Protein AF-I6PBZ7-F1 (afdb_monomer)

pLDDT: mean 97.17, std 2.47, range [79.06, 98.62]

Secondary structure (DSSP, 8-state):
-BPPHHHHHHHHHTHHHHHH-HHHHHHHSGGG----TT-B---HHHHHHHHHHHHH-THHHHSSHHHHHHHHHHHH-

Sequence (77 aa):
FIVAPCLALHIAQSMQKIKNDPGLREVFAPNGKLLQAGDKCYNVKLAQSLEAVADQGPQAFYNGTVGEKLVKDAREA

Radius of gyration: 14.62 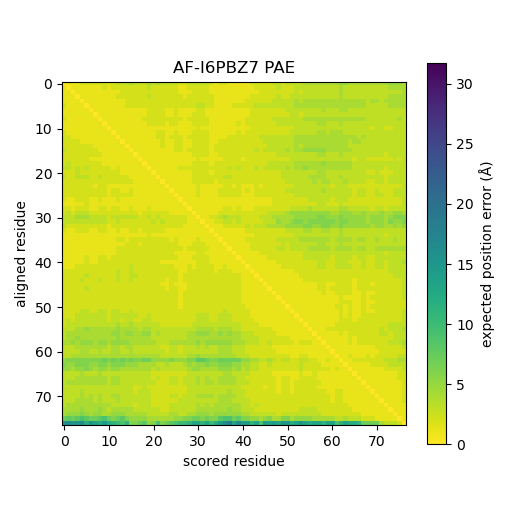Å; Cα contacts (8 Å, |Δi|>4): 72; chains: 1; bounding box: 36×20×35 Å

InterPro domains:
  IPR000101 Gamma-glutamyltranspeptidase [PTHR11686] (1-76)
  IPR029055 Nucleophile aminohydrolases, N-terminal [SSF56235] (1-76)

Solvent-accessible surface area (backbone atoms only — not comparable to full-atom values): 4304 Å² total; per-residue (Å²): 88,70,34,46,65,72,56,22,51,52,48,59,76,37,42,69,62,30,72,73,33,70,71,47,20,61,46,49,20,53,96,80,42,69,55,44,57,71,37,78,48,62,57,66,70,60,49,52,51,50,48,44,32,70,77,54,36,73,49,23,46,77,76,27,72,54,27,55,50,50,56,50,54,66,70,75,104

Structure (mmCIF, N/CA/C/O backbone):
data_AF-I6PBZ7-F1
#
_entry.id   AF-I6PBZ7-F1
#
loop_
_atom_site.group_PDB
_atom_site.id
_atom_site.type_symbol
_atom_site.label_atom_id
_atom_site.label_alt_id
_atom_site.label_comp_id
_atom_site.label_asym_id
_atom_site.label_entity_id
_atom_site.label_seq_id
_atom_site.pdbx_PDB_ins_code
_atom_site.Cartn_x
_atom_site.Cartn_y
_atom_site.Cartn_z
_atom_site.occupancy
_atom_site.B_iso_or_equiv
_atom_site.auth_seq_id
_atom_site.auth_comp_id
_atom_site.auth_asym_id
_atom_site.auth_atom_id
_atom_site.pdbx_PDB_model_num
ATOM 1 N N . PHE A 1 1 ? -1.012 -2.485 -8.439 1.00 95.94 1 PHE A N 1
ATOM 2 C CA . PHE A 1 1 ? -0.858 -1.474 -9.512 1.00 95.94 1 PHE A CA 1
ATOM 3 C C . PHE A 1 1 ? 0.370 -1.811 -10.355 1.00 95.94 1 PHE A C 1
ATOM 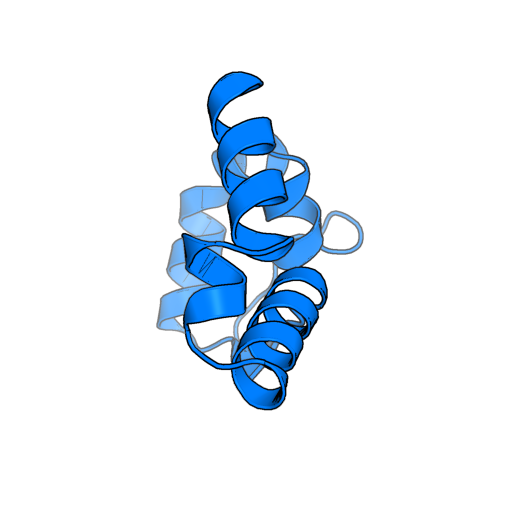5 O O . PHE A 1 1 ? 1.167 -2.633 -9.915 1.00 95.94 1 PHE A O 1
ATOM 12 N N . ILE A 1 2 ? 0.516 -1.227 -11.549 1.00 98.50 2 ILE A N 1
ATOM 13 C CA . ILE A 1 2 ? 1.738 -1.379 -12.357 1.00 98.50 2 ILE A CA 1
ATOM 14 C C . ILE A 1 2 ? 2.779 -0.372 -11.877 1.00 98.50 2 ILE A C 1
ATOM 16 O O . ILE A 1 2 ? 2.471 0.810 -11.723 1.00 98.50 2 ILE A O 1
ATOM 20 N N . VAL A 1 3 ? 3.994 -0.839 -11.607 1.00 98.56 3 VAL A N 1
ATOM 21 C CA . VAL A 1 3 ? 5.089 0.011 -11.138 1.00 98.56 3 VAL A CA 1
ATOM 22 C C . VAL A 1 3 ? 5.525 0.938 -12.273 1.00 98.56 3 VAL A C 1
ATOM 24 O O . VAL A 1 3 ? 5.998 0.493 -13.318 1.00 98.56 3 VAL A O 1
ATOM 27 N N . ALA A 1 4 ? 5.362 2.244 -12.061 1.00 98.56 4 ALA A N 1
ATOM 28 C CA . ALA A 1 4 ? 5.814 3.271 -12.992 1.00 98.56 4 ALA A CA 1
ATOM 29 C C . ALA A 1 4 ? 7.347 3.455 -12.929 1.00 98.56 4 ALA A C 1
ATOM 31 O O . ALA A 1 4 ? 7.939 3.219 -11.871 1.00 98.56 4 ALA A O 1
ATOM 32 N N . PRO A 1 5 ? 8.002 3.956 -13.999 1.00 98.62 5 PRO A N 1
ATOM 33 C CA . PRO A 1 5 ? 9.458 4.134 -14.036 1.00 98.62 5 PRO A CA 1
ATOM 34 C C . PRO A 1 5 ? 10.028 4.954 -12.872 1.00 98.62 5 PRO A C 1
ATOM 36 O O . PRO A 1 5 ? 11.032 4.570 -12.276 1.00 98.62 5 PRO A O 1
ATOM 39 N N . CYS A 1 6 ? 9.352 6.044 -12.493 1.00 98.12 6 CYS A N 1
ATOM 40 C CA . CYS A 1 6 ? 9.773 6.874 -11.365 1.00 98.12 6 CYS A CA 1
ATOM 41 C C . CYS A 1 6 ? 9.772 6.084 -10.044 1.00 98.12 6 CYS A C 1
ATOM 43 O O . CYS A 1 6 ? 10.723 6.167 -9.271 1.00 98.12 6 CYS A O 1
ATOM 45 N N . LEU A 1 7 ? 8.753 5.256 -9.796 1.00 98.31 7 LEU A N 1
ATOM 46 C CA . LEU A 1 7 ? 8.693 4.433 -8.588 1.00 98.31 7 LEU A CA 1
ATOM 47 C C . LEU A 1 7 ? 9.758 3.328 -8.597 1.00 98.31 7 LEU A C 1
ATOM 49 O O . LEU A 1 7 ? 10.400 3.106 -7.575 1.00 98.31 7 LEU A O 1
ATOM 53 N N . ALA A 1 8 ? 9.987 2.674 -9.740 1.00 98.62 8 ALA A N 1
ATOM 54 C CA . ALA A 1 8 ? 11.040 1.665 -9.872 1.00 98.62 8 ALA A CA 1
ATOM 55 C C . ALA A 1 8 ? 12.427 2.235 -9.522 1.00 98.62 8 ALA A C 1
ATOM 57 O O . ALA A 1 8 ? 13.211 1.587 -8.829 1.00 98.62 8 ALA A O 1
ATOM 58 N N . LEU A 1 9 ? 12.702 3.477 -9.936 1.00 98.62 9 LEU A N 1
ATOM 59 C CA . LEU A 1 9 ? 13.933 4.187 -9.590 1.00 98.62 9 LEU A CA 1
ATOM 60 C C . LEU A 1 9 ? 14.065 4.382 -8.069 1.00 98.62 9 LEU A C 1
ATOM 62 O O . LEU A 1 9 ? 15.117 4.078 -7.506 1.00 98.62 9 LEU A O 1
ATOM 66 N N . HIS A 1 10 ? 12.996 4.799 -7.385 1.00 98.44 10 HIS A N 1
ATOM 67 C CA . HIS A 1 10 ? 13.003 4.960 -5.924 1.00 98.44 10 HIS A CA 1
ATOM 68 C C . HIS A 1 10 ? 13.141 3.624 -5.176 1.00 98.44 10 HIS A C 1
ATOM 70 O O . HIS A 1 10 ? 13.840 3.560 -4.160 1.00 98.44 10 HIS A O 1
ATOM 76 N N . ILE A 1 11 ? 12.521 2.551 -5.682 1.00 98.56 11 ILE A N 1
ATOM 77 C CA . ILE A 1 11 ? 12.673 1.190 -5.144 1.00 98.56 11 ILE A CA 1
ATOM 78 C C . ILE A 1 11 ? 14.140 0.753 -5.241 1.00 98.56 11 ILE A C 1
ATOM 80 O O . ILE A 1 11 ? 14.712 0.295 -4.252 1.00 98.56 11 ILE A O 1
ATOM 84 N N . ALA A 1 12 ? 14.780 0.950 -6.398 1.00 98.44 12 ALA A N 1
ATOM 85 C CA . ALA A 1 12 ? 16.186 0.606 -6.598 1.00 98.44 12 ALA A CA 1
ATOM 86 C C . ALA A 1 12 ? 17.120 1.408 -5.675 1.00 98.44 12 ALA A C 1
ATOM 88 O O . ALA A 1 12 ? 17.985 0.828 -5.017 1.00 98.44 12 ALA A O 1
ATOM 89 N N . GLN A 1 13 ? 16.911 2.723 -5.561 1.00 98.56 13 GLN A N 1
ATOM 90 C CA . GLN A 1 13 ? 17.684 3.592 -4.663 1.00 98.56 13 GLN A CA 1
ATOM 91 C C . GLN A 1 13 ? 17.505 3.232 -3.181 1.00 98.56 13 GLN A C 1
ATOM 93 O O . GLN A 1 13 ? 18.425 3.397 -2.382 1.00 98.56 13 GLN A O 1
ATOM 98 N N . SER A 1 14 ? 16.341 2.697 -2.810 1.00 98.31 14 SER A N 1
ATOM 99 C CA . SER A 1 14 ? 16.014 2.314 -1.433 1.00 98.31 14 SER A CA 1
ATOM 100 C C . SER A 1 14 ? 16.336 0.851 -1.111 1.00 98.31 14 SER A C 1
ATOM 102 O O . SER A 1 14 ? 15.933 0.36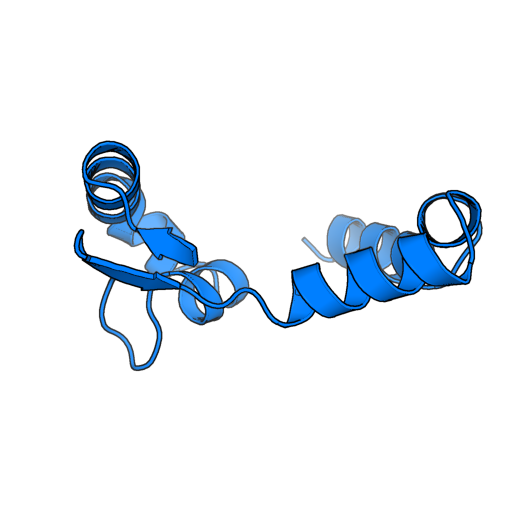9 -0.053 1.00 98.31 14 SER A O 1
ATOM 104 N N . MET A 1 15 ? 17.075 0.140 -1.977 1.00 98.00 15 MET A N 1
ATOM 105 C CA . MET A 1 15 ? 17.331 -1.306 -1.872 1.00 98.00 15 MET A CA 1
ATOM 106 C C . MET A 1 15 ? 17.708 -1.762 -0.461 1.00 98.00 15 MET A C 1
ATOM 108 O O . MET A 1 15 ? 17.133 -2.728 0.032 1.00 98.00 15 MET A O 1
ATOM 112 N N . GLN A 1 16 ? 18.675 -1.103 0.182 1.00 97.94 16 GLN A N 1
ATOM 113 C CA . GLN A 1 16 ? 19.155 -1.553 1.491 1.00 97.94 16 GLN A CA 1
ATOM 114 C C . GLN A 1 16 ? 18.091 -1.398 2.576 1.00 97.94 16 GLN A C 1
ATOM 116 O O . GLN A 1 16 ? 17.896 -2.309 3.373 1.00 97.94 16 GLN A O 1
ATOM 121 N N . LYS A 1 17 ? 17.336 -0.293 2.558 1.00 98.00 17 LYS A N 1
ATOM 122 C CA . LYS A 1 17 ? 16.211 -0.084 3.479 1.00 98.00 17 LYS A CA 1
ATOM 123 C C . LYS A 1 17 ? 15.129 -1.142 3.260 1.00 98.00 17 LYS A C 1
ATOM 125 O O . LYS A 1 17 ? 14.685 -1.758 4.217 1.00 98.00 17 LYS A O 1
ATOM 130 N N . ILE A 1 18 ? 14.781 -1.416 2.001 1.00 98.38 18 ILE A N 1
ATOM 131 C CA . ILE A 1 18 ? 13.779 -2.428 1.640 1.00 98.38 18 ILE A CA 1
ATOM 132 C C . ILE A 1 18 ? 14.224 -3.833 2.056 1.00 98.38 18 ILE A C 1
ATOM 134 O O . ILE A 1 18 ? 13.411 -4.609 2.535 1.00 98.38 18 ILE A O 1
ATOM 138 N N . LYS A 1 19 ? 15.500 -4.193 1.879 1.00 96.12 19 LYS A N 1
ATOM 139 C CA . LYS A 1 19 ? 16.001 -5.527 2.249 1.00 96.12 19 LYS A CA 1
ATOM 140 C C . LYS A 1 19 ? 16.053 -5.749 3.761 1.00 96.12 19 LYS A C 1
ATOM 142 O O . LYS A 1 19 ? 15.858 -6.889 4.192 1.00 96.12 19 LYS A O 1
ATOM 147 N N . ASN A 1 20 ? 16.327 -4.687 4.518 1.00 96.69 20 ASN A N 1
ATOM 148 C CA . ASN A 1 20 ? 16.472 -4.724 5.972 1.00 96.69 20 ASN A CA 1
ATOM 149 C C . ASN A 1 20 ? 15.134 -4.622 6.713 1.00 96.69 20 ASN A C 1
ATOM 151 O O . ASN A 1 20 ? 15.054 -5.064 7.853 1.00 96.69 20 ASN A O 1
ATOM 155 N N . ASP A 1 21 ? 14.095 -4.086 6.073 1.00 96.38 21 ASP A N 1
ATOM 156 C CA . ASP A 1 21 ? 12.750 -4.001 6.634 1.00 96.38 21 ASP A CA 1
ATOM 157 C C . ASP A 1 21 ? 11.861 -5.146 6.101 1.00 96.38 21 ASP A C 1
ATOM 159 O O . ASP A 1 21 ? 11.584 -5.208 4.898 1.00 96.38 21 ASP A O 1
ATOM 163 N N . PRO A 1 22 ? 11.397 -6.080 6.955 1.00 94.12 22 PRO A N 1
ATOM 164 C CA . PRO A 1 22 ? 10.567 -7.201 6.517 1.00 94.12 22 PRO A CA 1
ATOM 165 C C . PRO A 1 22 ? 9.257 -6.786 5.832 1.00 94.12 22 PRO A C 1
ATOM 167 O O . PRO A 1 22 ? 8.842 -7.458 4.886 1.00 94.12 22 PRO A O 1
ATOM 170 N N . GLY A 1 23 ? 8.626 -5.694 6.277 1.00 94.38 23 GLY A N 1
ATOM 171 C CA . GLY A 1 23 ? 7.360 -5.206 5.731 1.00 94.38 23 GLY A CA 1
ATOM 172 C C . GLY A 1 23 ? 7.528 -4.607 4.336 1.00 94.38 23 GLY A C 1
ATOM 173 O O . GLY A 1 23 ? 6.781 -4.941 3.416 1.00 94.38 23 GLY A O 1
ATOM 174 N N . LEU A 1 24 ? 8.561 -3.787 4.135 1.00 97.31 24 LEU A N 1
ATOM 175 C CA . LEU A 1 24 ? 8.919 -3.261 2.819 1.00 97.31 24 LEU A CA 1
ATOM 176 C C . LEU A 1 24 ? 9.362 -4.378 1.877 1.00 97.31 24 LEU A C 1
ATOM 178 O O . LEU A 1 24 ? 9.012 -4.347 0.696 1.00 97.31 24 LEU A O 1
ATOM 182 N N . ARG A 1 25 ? 10.107 -5.373 2.375 1.00 97.44 25 ARG A N 1
ATOM 183 C CA . ARG A 1 25 ? 10.555 -6.517 1.573 1.00 97.44 25 ARG A CA 1
ATOM 184 C C . ARG A 1 25 ? 9.383 -7.319 1.018 1.00 97.44 25 ARG A C 1
ATOM 186 O O . ARG A 1 25 ? 9.421 -7.696 -0.148 1.00 97.44 25 ARG A O 1
ATOM 193 N N . GLU A 1 26 ? 8.3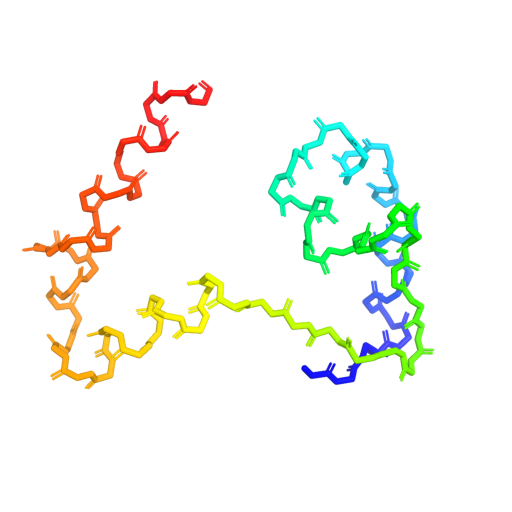48 -7.553 1.820 1.00 96.81 26 GLU A N 1
ATOM 194 C CA . GLU A 1 26 ? 7.139 -8.272 1.397 1.00 96.81 26 GLU A CA 1
ATOM 195 C C . GLU A 1 26 ? 6.432 -7.573 0.221 1.00 96.81 26 GLU A C 1
ATOM 197 O O . GLU A 1 26 ? 5.962 -8.238 -0.700 1.00 96.81 26 GLU A O 1
ATOM 202 N N . VAL A 1 27 ? 6.412 -6.235 0.217 1.00 98.19 27 VAL A N 1
ATOM 203 C CA . VAL A 1 27 ? 5.701 -5.433 -0.794 1.00 98.19 27 VAL A CA 1
ATOM 204 C C . VAL A 1 27 ? 6.561 -5.141 -2.026 1.00 98.19 27 VAL A C 1
ATOM 206 O O . VAL A 1 27 ? 6.103 -5.294 -3.157 1.00 98.19 27 VAL A O 1
ATOM 209 N N . PHE A 1 28 ? 7.803 -4.698 -1.827 1.00 98.56 28 PHE A N 1
ATOM 210 C CA . PHE A 1 28 ? 8.659 -4.166 -2.892 1.00 98.56 28 PHE A CA 1
ATOM 211 C C . PHE A 1 28 ? 9.784 -5.105 -3.318 1.00 98.56 28 PHE A C 1
ATOM 213 O O . PHE A 1 28 ? 10.452 -4.817 -4.312 1.00 98.56 28 PHE A O 1
ATOM 220 N N . ALA A 1 29 ? 10.004 -6.206 -2.597 1.00 97.88 29 ALA A N 1
ATOM 221 C CA . ALA A 1 29 ? 10.969 -7.235 -2.965 1.00 97.88 29 ALA A CA 1
ATOM 222 C C . ALA A 1 29 ? 10.414 -8.672 -2.831 1.00 97.88 29 ALA A C 1
ATOM 224 O O . ALA A 1 29 ? 11.075 -9.527 -2.219 1.00 97.88 29 ALA A O 1
ATOM 225 N N . PRO A 1 30 ? 9.213 -8.971 -3.368 1.00 96.00 30 PRO A N 1
ATOM 226 C CA . PRO A 1 30 ? 8.628 -10.300 -3.252 1.00 96.00 30 PRO A CA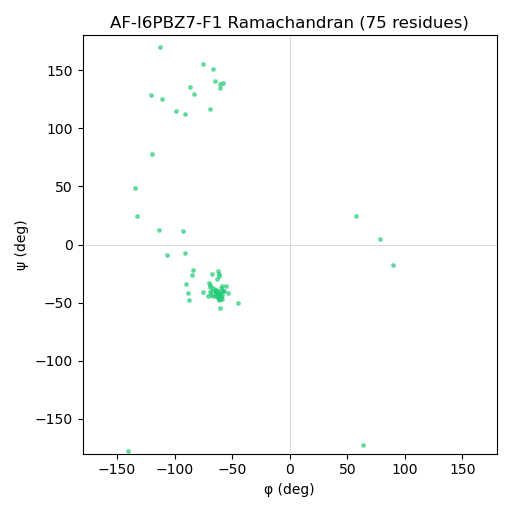 1
ATOM 227 C C . PRO A 1 30 ? 9.567 -11.351 -3.859 1.00 96.00 30 PRO A C 1
ATOM 229 O O . PRO A 1 30 ? 10.209 -11.131 -4.888 1.00 96.00 30 PRO A O 1
ATOM 232 N N . ASN A 1 31 ? 9.689 -12.503 -3.197 1.00 92.31 31 ASN A N 1
ATOM 233 C CA . ASN A 1 31 ? 10.648 -13.560 -3.555 1.00 92.31 31 ASN A CA 1
ATOM 234 C C . ASN A 1 31 ? 12.123 -13.095 -3.572 1.00 92.31 31 ASN A C 1
ATOM 236 O O . ASN A 1 31 ? 12.954 -13.666 -4.278 1.00 92.31 31 ASN A O 1
ATOM 240 N N . GLY A 1 32 ? 12.455 -12.040 -2.820 1.00 94.06 32 GLY A N 1
ATOM 241 C CA . GLY A 1 32 ? 13.811 -11.499 -2.705 1.00 94.06 32 GLY A CA 1
ATOM 242 C C . GLY A 1 32 ? 14.263 -10.636 -3.888 1.00 94.06 32 GLY A C 1
ATOM 243 O O . GLY A 1 32 ? 15.418 -10.207 -3.915 1.00 94.06 32 GLY A O 1
ATOM 244 N N . LYS A 1 33 ? 13.380 -10.360 -4.856 1.00 96.81 33 LYS A N 1
ATOM 245 C CA . LYS A 1 33 ? 13.681 -9.551 -6.043 1.00 96.81 33 LYS A CA 1
ATOM 246 C C . LYS A 1 33 ? 12.941 -8.227 -5.978 1.00 96.81 33 LYS A C 1
ATOM 248 O O . LYS A 1 33 ? 11.722 -8.226 -5.858 1.00 96.81 33 LYS A O 1
ATOM 253 N N . LEU A 1 34 ? 13.675 -7.119 -6.083 1.00 98.38 34 LEU A N 1
ATOM 254 C CA . LEU A 1 34 ? 13.068 -5.790 -6.158 1.00 98.38 34 LEU A CA 1
ATOM 255 C C . LEU A 1 34 ? 12.157 -5.682 -7.378 1.00 98.38 34 LEU A C 1
ATOM 257 O O . LEU A 1 34 ? 12.544 -6.107 -8.468 1.00 98.38 34 LEU A O 1
ATOM 261 N N . LEU A 1 35 ? 10.998 -5.061 -7.186 1.00 98.62 35 LEU A N 1
ATOM 262 C CA . LEU A 1 35 ? 10.0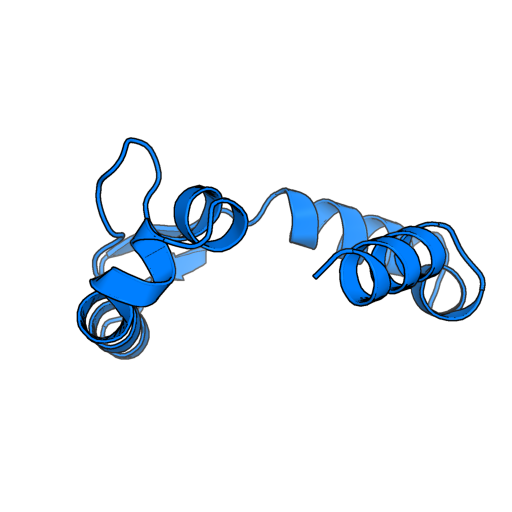95 -4.738 -8.282 1.00 98.62 35 LEU A CA 1
ATOM 263 C C . LEU A 1 35 ? 10.729 -3.724 -9.242 1.00 98.62 35 LEU A C 1
ATOM 265 O O . LEU A 1 35 ? 11.379 -2.761 -8.827 1.00 98.62 35 LEU A O 1
ATOM 269 N N . GLN A 1 36 ? 10.489 -3.932 -10.530 1.00 98.56 36 GLN A N 1
ATOM 270 C CA . GLN A 1 36 ? 10.949 -3.108 -11.641 1.00 98.56 36 GLN A CA 1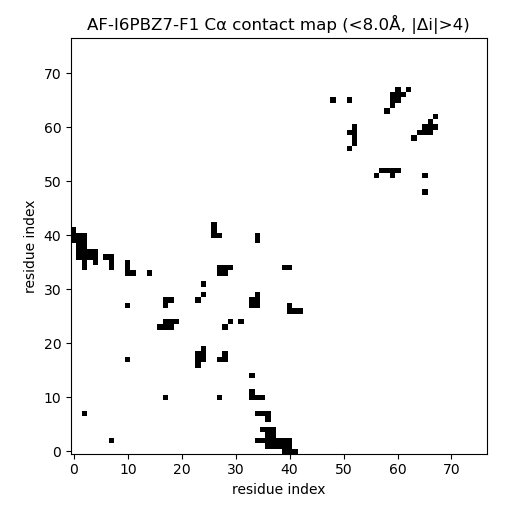
ATOM 271 C C . GLN A 1 36 ? 9.772 -2.416 -12.331 1.00 98.56 36 GLN A C 1
ATOM 273 O O . GLN A 1 36 ? 8.604 -2.704 -12.070 1.00 98.56 36 GLN A O 1
ATOM 278 N N . ALA A 1 37 ? 10.067 -1.471 -13.225 1.00 98.62 37 ALA A N 1
ATOM 279 C CA . ALA A 1 37 ? 9.027 -0.824 -14.015 1.00 98.62 37 ALA A CA 1
ATOM 280 C C . ALA A 1 37 ? 8.290 -1.861 -14.878 1.00 98.62 37 ALA A C 1
ATOM 282 O O . ALA A 1 37 ? 8.920 -2.704 -15.509 1.00 98.62 37 ALA A O 1
ATOM 283 N N . GLY A 1 38 ? 6.960 -1.785 -14.906 1.00 98.62 38 GLY A N 1
ATOM 284 C CA . GLY A 1 38 ? 6.113 -2.770 -15.585 1.00 98.62 38 GLY A CA 1
ATOM 285 C C . GLY A 1 38 ? 5.693 -3.954 -14.708 1.00 98.62 38 GLY A C 1
ATOM 286 O O . GLY A 1 38 ? 4.678 -4.582 -15.011 1.00 98.62 38 GLY A O 1
ATOM 287 N N . ASP A 1 39 ? 6.375 -4.208 -13.586 1.00 98.44 39 ASP A N 1
ATOM 288 C CA . ASP A 1 39 ? 5.940 -5.239 -12.644 1.00 98.44 39 ASP A CA 1
ATOM 289 C C . ASP A 1 39 ? 4.615 -4.859 -11.979 1.00 98.44 39 ASP A C 1
ATOM 291 O O . ASP A 1 39 ? 4.290 -3.684 -11.760 1.00 98.44 39 ASP A O 1
ATOM 295 N N . LYS A 1 40 ? 3.842 -5.879 -11.597 1.00 98.31 40 LYS A N 1
ATOM 296 C CA . LYS A 1 40 ? 2.615 -5.694 -10.826 1.00 98.31 40 LYS A CA 1
ATOM 297 C C . LYS A 1 40 ? 2.921 -5.757 -9.331 1.00 98.31 40 LYS A C 1
ATOM 299 O O . LYS A 1 40 ? 3.237 -6.815 -8.798 1.00 98.31 40 LYS A O 1
ATOM 304 N N . CYS A 1 41 ? 2.765 -4.625 -8.652 1.00 98.12 41 CYS A N 1
ATOM 305 C CA . CYS A 1 41 ? 2.866 -4.518 -7.200 1.00 98.12 41 CYS A CA 1
ATOM 306 C C . CYS A 1 41 ? 1.518 -4.818 -6.530 1.00 98.12 41 CYS A C 1
ATOM 308 O O . CYS A 1 41 ? 0.476 -4.286 -6.947 1.00 98.12 41 CYS A O 1
ATOM 310 N N . TYR A 1 42 ? 1.553 -5.617 -5.465 1.00 97.38 42 TYR A N 1
ATOM 311 C CA . TYR A 1 42 ? 0.420 -5.891 -4.586 1.00 97.38 42 TYR A CA 1
ATOM 312 C C . TYR A 1 42 ? 0.769 -5.465 -3.161 1.00 97.38 42 TYR A C 1
ATOM 314 O O . TYR A 1 42 ? 1.791 -5.876 -2.625 1.00 97.38 42 TYR A O 1
ATOM 322 N N . ASN A 1 43 ? -0.103 -4.675 -2.535 1.00 97.38 43 ASN A N 1
ATOM 323 C CA . ASN A 1 43 ? 0.005 -4.331 -1.120 1.00 97.38 43 ASN A CA 1
ATOM 324 C C . ASN A 1 43 ? -1.257 -4.818 -0.399 1.00 97.38 43 ASN A C 1
ATOM 326 O O . ASN A 1 43 ? -2.199 -4.060 -0.179 1.00 97.38 43 ASN A O 1
ATOM 330 N N . VAL A 1 44 ? -1.299 -6.125 -0.126 1.00 96.69 44 VAL A N 1
ATOM 331 C CA . VAL A 1 44 ? -2.496 -6.821 0.379 1.00 96.69 44 VAL A CA 1
ATOM 332 C C . VAL A 1 44 ? -2.901 -6.311 1.763 1.00 96.69 44 VAL A C 1
ATOM 334 O O . VAL A 1 44 ? -4.080 -6.073 1.998 1.00 96.69 44 VAL A O 1
ATOM 337 N N . LYS A 1 45 ? -1.933 -6.068 2.655 1.00 96.50 45 LYS A N 1
ATOM 338 C CA . LYS A 1 45 ? -2.203 -5.548 4.005 1.00 96.50 45 LYS A CA 1
ATOM 339 C C . LYS A 1 45 ? -2.801 -4.141 3.959 1.00 96.50 45 LYS A C 1
ATOM 341 O O . LYS A 1 45 ? -3.779 -3.872 4.647 1.00 96.50 45 LYS A O 1
ATOM 346 N N . LEU A 1 46 ? -2.275 -3.263 3.098 1.00 97.75 46 LEU A N 1
ATOM 347 C CA . LEU A 1 46 ? -2.882 -1.947 2.887 1.00 97.75 46 LEU A CA 1
ATOM 348 C C . LEU A 1 46 ? -4.286 -2.063 2.282 1.00 97.75 46 LEU A C 1
ATOM 350 O O . LEU A 1 46 ? -5.172 -1.322 2.691 1.00 97.75 46 LEU A O 1
ATOM 354 N N . ALA A 1 47 ? -4.503 -2.989 1.341 1.00 98.25 47 ALA A N 1
ATOM 355 C CA . ALA A 1 47 ? -5.825 -3.216 0.760 1.00 98.25 47 ALA A CA 1
ATOM 356 C C . ALA A 1 47 ? -6.858 -3.607 1.831 1.00 98.25 47 ALA A C 1
ATOM 358 O O . ALA A 1 47 ? -7.934 -3.025 1.850 1.00 98.25 47 ALA A O 1
ATOM 359 N N . GLN A 1 48 ? -6.504 -4.495 2.766 1.00 98.12 48 GLN A N 1
ATOM 360 C CA . GLN A 1 48 ? -7.362 -4.868 3.900 1.00 98.12 48 GLN A CA 1
ATOM 361 C C . GLN A 1 48 ? -7.660 -3.679 4.826 1.00 98.12 48 GLN A C 1
ATOM 363 O O . GLN A 1 48 ? -8.790 -3.508 5.276 1.00 98.12 48 GLN A O 1
ATOM 368 N N . SER A 1 49 ? -6.668 -2.826 5.101 1.00 98.12 49 SER A N 1
ATOM 369 C CA . SER A 1 49 ? -6.894 -1.608 5.890 1.00 98.12 49 SER A CA 1
ATOM 370 C C . SER A 1 49 ? -7.837 -0.633 5.182 1.00 98.12 49 SER A C 1
ATOM 372 O O . SER A 1 49 ? -8.700 -0.042 5.824 1.00 98.12 49 SER A O 1
ATOM 374 N N . LEU A 1 50 ? -7.691 -0.464 3.864 1.00 98.31 50 LEU A N 1
ATOM 375 C CA . LEU A 1 50 ? -8.566 0.395 3.064 1.00 98.31 50 LEU A CA 1
ATOM 376 C C . LEU A 1 50 ? -9.983 -0.178 2.942 1.00 98.31 50 LEU A C 1
ATOM 378 O O . LEU A 1 50 ? -10.936 0.591 2.985 1.00 98.31 50 LEU A O 1
ATOM 382 N N . GLU A 1 51 ? -10.124 -1.499 2.838 1.00 98.50 51 GLU A N 1
ATOM 383 C CA . GLU A 1 51 ? -11.414 -2.197 2.869 1.00 98.50 51 GLU A CA 1
ATOM 384 C C . GLU A 1 51 ? -12.131 -1.958 4.202 1.00 98.50 51 GLU A C 1
ATOM 386 O O . GLU A 1 51 ? -13.270 -1.502 4.210 1.00 98.50 51 GLU A O 1
ATOM 391 N N . ALA A 1 52 ? -11.434 -2.110 5.333 1.00 98.31 52 ALA A N 1
ATOM 392 C CA . ALA A 1 52 ? -12.006 -1.800 6.643 1.00 98.31 52 ALA A CA 1
ATOM 393 C C . ALA A 1 52 ? -12.478 -0.339 6.750 1.00 98.31 52 ALA A C 1
ATOM 395 O O . ALA A 1 52 ? -13.537 -0.076 7.314 1.00 98.31 52 ALA A O 1
ATOM 396 N N . VAL A 1 53 ? -11.722 0.615 6.194 1.00 98.19 53 VAL A N 1
ATOM 397 C CA . VAL A 1 53 ? -12.125 2.032 6.155 1.00 98.19 53 VAL A CA 1
ATOM 398 C C . VAL A 1 53 ? -13.306 2.268 5.209 1.00 98.19 53 VAL A C 1
ATOM 400 O O . VAL A 1 53 ? -14.148 3.115 5.499 1.00 98.19 53 VAL A O 1
ATOM 403 N N . ALA A 1 54 ? -13.397 1.543 4.095 1.00 98.38 54 ALA A N 1
ATOM 404 C CA . ALA A 1 54 ? -14.530 1.643 3.180 1.00 98.38 54 ALA A CA 1
ATOM 405 C C . ALA A 1 54 ? -15.823 1.121 3.828 1.00 98.38 54 ALA A C 1
ATOM 407 O O . ALA A 1 54 ? -16.852 1.791 3.757 1.00 98.38 54 ALA A O 1
ATOM 408 N N . ASP A 1 55 ? -15.751 -0.023 4.511 1.00 98.19 55 ASP A N 1
ATOM 409 C CA . ASP A 1 55 ? -16.907 -0.676 5.132 1.00 98.19 55 ASP A CA 1
ATOM 410 C C . ASP A 1 55 ? -17.358 0.017 6.421 1.00 98.19 55 ASP A C 1
ATOM 412 O O . ASP A 1 55 ? -18.551 0.151 6.695 1.00 98.19 55 ASP A O 1
ATOM 416 N N . GLN A 1 56 ? -16.397 0.442 7.240 1.00 97.25 56 GLN A N 1
ATOM 417 C CA . GLN A 1 56 ? -16.643 0.943 8.588 1.00 97.25 56 GLN A CA 1
ATOM 418 C C . GLN A 1 56 ? -16.307 2.424 8.721 1.00 97.25 56 GLN A C 1
ATOM 420 O O . GLN A 1 56 ? -16.210 2.892 9.841 1.00 97.25 56 GLN A O 1
ATOM 425 N N . GLY A 1 57 ? -16.089 3.172 7.640 1.00 97.56 57 GLY A N 1
ATOM 426 C CA . GLY A 1 57 ? -15.777 4.602 7.694 1.00 97.56 57 GLY A CA 1
ATOM 427 C C . GLY A 1 57 ? -14.449 4.963 8.392 1.00 97.56 57 GLY A C 1
ATOM 428 O O . GLY A 1 57 ? -13.647 4.099 8.764 1.00 97.56 57 GLY A O 1
ATOM 429 N N . PRO A 1 58 ? -14.182 6.269 8.600 1.00 97.56 58 PRO A N 1
ATOM 430 C CA . PRO A 1 58 ? -12.923 6.748 9.183 1.00 97.56 58 PRO A CA 1
ATOM 431 C C . PRO A 1 58 ? -12.686 6.247 10.615 1.00 97.56 58 PRO A C 1
ATOM 433 O O . PRO A 1 58 ? -11.539 6.160 11.059 1.00 97.56 58 PRO A O 1
ATOM 436 N N . GLN A 1 59 ? -13.742 5.875 11.343 1.00 97.44 59 GLN A N 1
ATOM 437 C CA . GLN A 1 59 ? -13.624 5.315 12.686 1.00 97.44 59 GLN A CA 1
ATOM 438 C C . GLN A 1 59 ? -12.845 3.997 12.720 1.00 97.44 59 GLN A C 1
ATOM 440 O O . GLN A 1 59 ? -12.212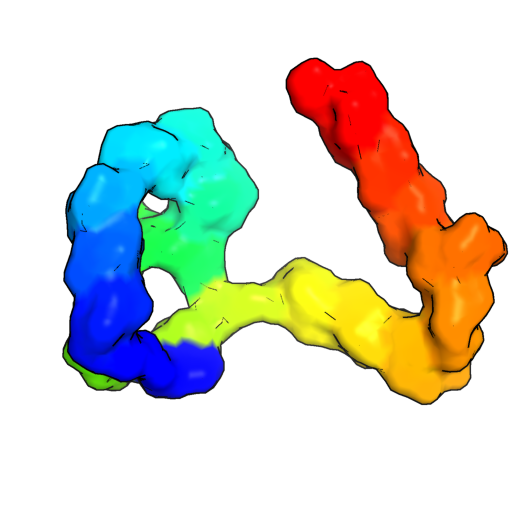 3.735 13.736 1.00 97.44 59 GLN A O 1
ATOM 445 N N . ALA A 1 60 ? -12.791 3.224 11.626 1.00 97.69 60 ALA A N 1
ATOM 446 C CA . ALA A 1 60 ? -11.943 2.030 11.538 1.00 97.69 60 ALA A CA 1
ATOM 447 C C . ALA A 1 60 ? -10.467 2.338 11.837 1.00 97.69 60 ALA A C 1
ATOM 449 O O . ALA A 1 60 ? -9.764 1.525 12.442 1.00 97.69 60 ALA A O 1
ATOM 450 N N . PHE A 1 61 ? -10.014 3.523 11.417 1.00 98.00 61 PHE A N 1
ATOM 451 C CA . PHE A 1 61 ? -8.643 3.987 11.577 1.00 98.00 61 PHE A CA 1
ATOM 452 C C . PHE A 1 61 ? -8.412 4.710 12.905 1.00 98.00 61 PHE A C 1
ATOM 454 O O . PHE A 1 61 ? -7.382 4.500 13.529 1.00 98.00 61 PHE A O 1
ATOM 461 N N . TYR A 1 62 ? -9.336 5.562 13.351 1.00 97.44 62 TYR A N 1
ATOM 462 C CA . TYR A 1 62 ? -9.098 6.384 14.547 1.00 97.44 62 TYR A CA 1
ATOM 463 C C . TYR A 1 62 ? -9.550 5.725 15.853 1.00 97.44 62 TYR A C 1
ATOM 465 O O . TYR A 1 62 ? -8.902 5.912 16.876 1.00 97.44 62 TYR A O 1
ATOM 473 N N . ASN A 1 63 ? -10.627 4.940 15.810 1.00 95.25 63 ASN A N 1
ATOM 474 C CA . ASN A 1 63 ? -11.267 4.325 16.978 1.00 95.25 63 ASN A CA 1
ATOM 475 C C . ASN A 1 63 ? -11.551 2.829 16.748 1.00 95.25 63 ASN A C 1
ATOM 477 O O . ASN A 1 63 ? -12.492 2.280 17.318 1.00 95.25 63 ASN A O 1
ATOM 481 N N . GLY A 1 64 ? -10.794 2.186 15.859 1.00 95.75 64 GLY A N 1
ATOM 482 C CA . GLY A 1 64 ? -11.054 0.825 15.409 1.00 95.75 64 GLY A CA 1
ATOM 483 C C . GLY A 1 64 ? -9.782 0.007 15.238 1.00 95.75 64 GLY A C 1
ATOM 484 O O . GLY A 1 64 ? -8.667 0.466 15.489 1.00 95.75 64 GLY A O 1
ATOM 485 N N . THR A 1 65 ? -9.963 -1.229 14.780 1.00 95.31 65 THR A N 1
ATOM 486 C CA . THR A 1 65 ? -8.899 -2.246 14.760 1.00 95.31 65 THR A CA 1
ATOM 487 C C . THR A 1 65 ? -7.691 -1.877 13.893 1.00 95.31 65 THR A C 1
ATOM 489 O O . THR A 1 65 ? -6.583 -2.333 14.176 1.00 95.31 65 THR A O 1
ATOM 492 N N . VAL A 1 66 ? -7.860 -1.048 12.853 1.00 97.94 66 VAL A N 1
ATOM 493 C CA . VAL A 1 66 ? -6.730 -0.555 12.044 1.00 97.94 66 VAL A CA 1
ATOM 494 C C . VAL A 1 66 ? -5.872 0.401 12.874 1.00 97.94 66 VAL A C 1
ATOM 496 O O . VAL A 1 66 ? -4.648 0.276 12.873 1.00 97.94 66 VAL A O 1
ATOM 499 N N . GLY A 1 67 ? -6.505 1.304 13.627 1.00 97.69 67 GLY A N 1
ATOM 500 C CA . GLY A 1 67 ? -5.825 2.223 14.541 1.00 97.69 67 GLY A CA 1
ATOM 501 C C . GLY A 1 67 ? -5.105 1.518 15.679 1.00 97.69 67 GLY A C 1
ATOM 502 O O . GLY A 1 67 ? -3.952 1.825 15.969 1.00 97.69 67 GLY A O 1
ATOM 503 N N . GLU A 1 68 ? -5.750 0.526 16.292 1.00 97.62 68 GLU A N 1
ATOM 504 C CA . GLU A 1 68 ? -5.145 -0.279 17.360 1.00 97.62 68 GLU A CA 1
ATOM 505 C C . GLU A 1 68 ? -3.877 -0.997 16.882 1.00 97.62 68 GLU A C 1
ATOM 507 O O . GLU A 1 68 ? -2.847 -0.951 17.559 1.00 97.62 68 GLU A O 1
ATOM 512 N N . LYS A 1 69 ? -3.925 -1.611 15.689 1.00 97.25 69 LYS A N 1
ATOM 513 C CA . LYS A 1 69 ? -2.755 -2.244 15.063 1.00 97.25 69 LYS A CA 1
ATOM 514 C C . LYS A 1 69 ? -1.661 -1.225 14.758 1.00 97.25 69 LYS A C 1
ATOM 516 O O . LYS A 1 69 ? -0.510 -1.470 15.095 1.00 97.25 69 LYS A O 1
ATOM 521 N N . LEU A 1 70 ? -2.019 -0.064 14.208 1.00 97.12 70 LEU A N 1
ATOM 522 C CA . LEU A 1 70 ? -1.063 1.009 13.934 1.00 97.12 70 LEU A CA 1
ATOM 523 C C . LEU A 1 70 ? -0.346 1.486 15.206 1.00 97.12 70 LEU A C 1
ATOM 525 O O . LEU A 1 70 ? 0.872 1.636 15.205 1.00 97.12 70 LEU A O 1
ATOM 529 N N . VAL A 1 71 ? -1.086 1.722 16.295 1.00 97.75 71 VAL A N 1
ATOM 530 C CA . VAL A 1 71 ? -0.505 2.152 17.577 1.00 97.75 71 VAL A CA 1
ATOM 531 C C . VAL A 1 71 ? 0.417 1.080 18.146 1.00 97.75 71 VAL A C 1
ATOM 533 O O . VAL A 1 71 ? 1.465 1.416 18.696 1.00 97.75 71 VAL A O 1
ATOM 536 N N . LYS A 1 72 ? 0.040 -0.196 18.027 1.00 97.50 72 LYS A N 1
ATOM 537 C CA . LYS A 1 72 ? 0.891 -1.310 18.441 1.00 97.50 72 LYS A CA 1
ATOM 538 C C . LYS A 1 72 ? 2.203 -1.314 17.651 1.00 97.50 72 LYS A C 1
ATOM 540 O O . LYS A 1 72 ? 3.261 -1.236 18.269 1.00 97.50 72 LYS A O 1
ATOM 545 N N . ASP A 1 73 ? 2.128 -1.313 16.322 1.00 94.88 73 ASP A N 1
ATOM 546 C CA . ASP A 1 73 ? 3.305 -1.349 15.447 1.00 94.88 73 ASP A CA 1
ATOM 547 C C . ASP A 1 73 ? 4.231 -0.145 15.701 1.00 94.88 73 ASP A C 1
ATOM 549 O O . ASP A 1 73 ? 5.444 -0.298 15.779 1.00 94.88 73 ASP A O 1
ATOM 553 N N . ALA A 1 74 ? 3.672 1.052 15.920 1.00 95.62 74 ALA A N 1
ATOM 554 C CA . ALA A 1 74 ? 4.451 2.258 16.212 1.00 95.62 74 ALA A CA 1
ATOM 555 C C . ALA A 1 74 ? 5.171 2.226 17.573 1.00 95.62 74 ALA A C 1
ATOM 557 O O . ALA A 1 74 ? 6.163 2.928 17.751 1.00 95.62 74 ALA A O 1
ATOM 558 N N . ARG A 1 75 ? 4.665 1.457 18.545 1.00 97.00 75 ARG A N 1
ATOM 559 C CA . ARG A 1 75 ? 5.299 1.284 19.864 1.00 97.00 75 ARG A CA 1
ATOM 560 C C . ARG A 1 75 ? 6.365 0.192 19.873 1.00 97.00 75 ARG A C 1
ATOM 562 O O . ARG A 1 75 ? 7.232 0.225 20.739 1.00 97.00 75 ARG A O 1
ATOM 569 N N . GLU A 1 76 ? 6.252 -0.782 18.976 1.00 93.75 76 GLU A N 1
ATOM 570 C CA . GLU A 1 76 ? 7.168 -1.925 18.858 1.00 93.75 76 GLU A CA 1
ATOM 571 C C . GLU A 1 76 ? 8.334 -1.666 17.882 1.00 93.75 76 GLU A C 1
ATOM 573 O O . GLU A 1 76 ? 9.237 -2.499 17.792 1.00 93.75 76 GLU A O 1
ATOM 578 N N . ALA A 1 77 ? 8.303 -0.535 17.166 1.00 79.06 77 ALA A N 1
ATOM 579 C CA . ALA A 1 77 ? 9.310 -0.102 16.195 1.00 79.06 77 ALA A CA 1
ATOM 580 C C . ALA A 1 77 ? 10.625 0.398 16.818 1.00 79.06 77 ALA A C 1
ATOM 582 O O . ALA A 1 77 ? 10.595 0.991 17.921 1.00 79.06 77 ALA A O 1
#

Foldseek 3Di:
DFQAQVNQVVQVVCVVVLVVDPLSCVFQPPVNRGDHGRDDTDDPVVVVQVVQCVVVNPCCCVVHDVVVVVVVVVVVD

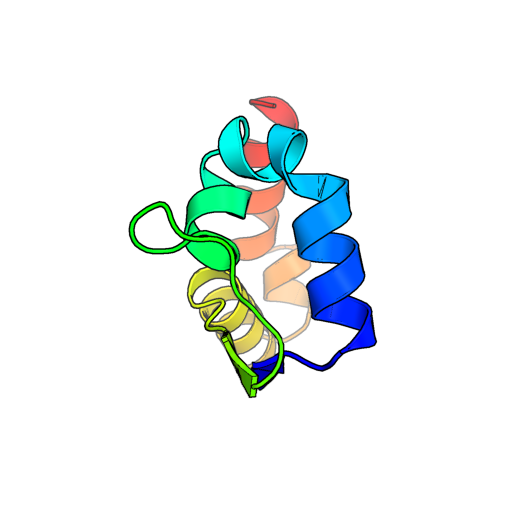Nearest PDB structures (foldseek):
  4zc6-assembly1_A  TM=9.375E-01  e=2.048E-04  Homo sapiens
  4gg2-assembly1_A  TM=9.389E-01  e=3.385E-04  Homo sapiens
  2dbx-assembly1_A  TM=8.873E-01  e=6.938E-04  Escherichia coli K-12
  2nqo-assembly1_C  TM=8.868E-01  e=6.898E-03  Helicobacter pylori
  5hft-assembly1_A  TM=8.758E-01  e=2.899E-02  Klebsiella pneumoniae subsp. pneumoniae MGH 78578

Mean predicted aligned error: 2.42 Å

Organism: NCBI:txid128017